Protein AF-A0A7C1UQB2-F1 (afdb_monomer_lite)

Structure (mmCIF, N/CA/C/O backbone):
data_AF-A0A7C1UQB2-F1
#
_entry.id   AF-A0A7C1UQB2-F1
#
loop_
_atom_site.group_PDB
_atom_site.id
_atom_site.type_symbol
_atom_site.label_atom_id
_atom_site.label_alt_id
_atom_site.label_comp_id
_atom_site.label_asym_id
_atom_site.label_entity_id
_atom_site.label_seq_id
_atom_site.pdbx_PDB_ins_code
_atom_site.Cartn_x
_atom_site.Cartn_y
_atom_site.Cartn_z
_atom_site.occupancy
_atom_site.B_iso_or_equiv
_atom_site.auth_seq_id
_atom_site.auth_comp_id
_atom_site.auth_asym_id
_atom_site.auth_atom_id
_atom_site.pdbx_PDB_model_num
ATOM 1 N N . MET A 1 1 ? 50.019 -34.236 -11.578 1.00 41.72 1 MET A N 1
ATOM 2 C CA . MET A 1 1 ? 49.577 -32.912 -11.088 1.00 41.72 1 MET A CA 1
ATOM 3 C C . MET A 1 1 ? 48.134 -32.703 -11.531 1.00 41.72 1 MET A C 1
ATOM 5 O O . MET A 1 1 ? 47.924 -32.681 -12.739 1.00 41.72 1 MET A O 1
ATOM 9 N N . PRO A 1 2 ? 47.129 -32.645 -10.640 1.00 41.94 2 PRO A N 1
ATOM 10 C CA . PRO A 1 2 ? 45.759 -32.400 -11.068 1.00 41.94 2 PRO A CA 1
ATOM 11 C C . PRO A 1 2 ? 45.584 -30.917 -11.416 1.00 41.94 2 PRO A C 1
ATOM 13 O O . PRO A 1 2 ? 46.017 -30.026 -10.688 1.00 41.94 2 PRO A O 1
ATOM 16 N N . GLN A 1 3 ? 44.985 -30.685 -12.578 1.00 49.41 3 GLN A N 1
ATOM 17 C CA . GLN A 1 3 ? 44.717 -29.386 -13.179 1.00 49.41 3 GLN A CA 1
ATOM 18 C C . GLN A 1 3 ? 43.766 -28.581 -12.278 1.00 49.41 3 GLN A C 1
ATOM 20 O O . GLN A 1 3 ? 42.679 -29.053 -11.932 1.00 49.41 3 GLN A O 1
ATOM 25 N N . ALA A 1 4 ? 44.175 -27.378 -11.872 1.00 52.47 4 ALA A N 1
ATOM 26 C CA . ALA A 1 4 ? 43.312 -26.464 -11.138 1.00 52.47 4 ALA A CA 1
ATOM 27 C C . ALA A 1 4 ? 42.121 -26.093 -12.034 1.00 52.47 4 ALA A C 1
ATOM 29 O O . ALA A 1 4 ? 42.283 -25.396 -13.033 1.00 52.47 4 ALA A O 1
ATOM 30 N N . LYS A 1 5 ? 40.923 -26.583 -11.694 1.00 55.25 5 LYS A N 1
ATOM 31 C CA . LYS A 1 5 ? 39.678 -26.126 -12.314 1.00 55.25 5 LYS A CA 1
ATOM 32 C C . LYS A 1 5 ? 39.579 -24.622 -12.077 1.00 55.25 5 LYS A C 1
ATOM 34 O O . LYS A 1 5 ? 39.507 -24.197 -10.923 1.00 55.25 5 LYS A O 1
ATOM 39 N N . THR A 1 6 ? 39.601 -23.840 -13.154 1.00 56.56 6 THR A N 1
ATOM 40 C CA . THR A 1 6 ? 39.324 -22.403 -13.144 1.00 56.56 6 THR A CA 1
ATOM 41 C C . THR A 1 6 ? 38.088 -22.162 -12.291 1.00 56.56 6 THR A C 1
ATOM 43 O O . THR A 1 6 ? 36.990 -22.596 -12.642 1.00 56.56 6 THR A O 1
ATOM 46 N N . ARG A 1 7 ? 38.264 -21.530 -11.127 1.00 58.06 7 ARG A N 1
ATOM 47 C CA . ARG A 1 7 ? 37.136 -21.077 -10.321 1.00 58.06 7 ARG A CA 1
ATOM 48 C C . ARG A 1 7 ? 36.436 -20.008 -11.149 1.00 58.06 7 ARG A C 1
ATOM 50 O O . ARG A 1 7 ? 36.978 -18.925 -11.340 1.00 58.06 7 ARG A O 1
ATOM 57 N N . ALA A 1 8 ? 35.286 -20.372 -11.699 1.00 58.19 8 ALA A N 1
ATOM 58 C CA . ALA A 1 8 ? 34.296 -19.473 -12.263 1.00 58.19 8 ALA A CA 1
ATOM 59 C C . ALA A 1 8 ? 34.243 -18.167 -11.446 1.00 58.19 8 ALA A C 1
ATOM 61 O O . ALA A 1 8 ? 33.958 -18.197 -10.248 1.00 58.19 8 ALA A O 1
ATOM 62 N N . ASN A 1 9 ? 34.595 -17.045 -12.078 1.00 57.34 9 ASN A N 1
ATOM 63 C CA . ASN A 1 9 ? 34.568 -15.724 -11.458 1.00 57.34 9 ASN A CA 1
ATOM 64 C C . ASN A 1 9 ? 33.115 -15.403 -11.040 1.00 57.34 9 ASN A C 1
ATOM 66 O O . ASN A 1 9 ? 32.249 -15.467 -11.908 1.00 57.34 9 ASN A O 1
ATOM 70 N N . PRO A 1 10 ? 32.805 -15.069 -9.771 1.00 54.16 10 PRO A N 1
ATOM 71 C CA . PRO A 1 10 ? 31.420 -14.930 -9.296 1.00 54.16 10 PRO A CA 1
ATOM 72 C C . PRO A 1 10 ? 30.612 -13.779 -9.921 1.00 54.16 10 PRO A C 1
ATOM 74 O O . PRO A 1 10 ? 29.421 -13.651 -9.646 1.00 54.16 10 PRO A O 1
ATOM 77 N N . LEU A 1 11 ? 31.231 -12.935 -10.748 1.00 61.50 11 LEU A N 1
ATOM 78 C CA . LEU A 1 11 ? 30.605 -11.795 -11.420 1.00 61.50 11 LEU A CA 1
ATOM 79 C C . LEU A 1 11 ? 29.999 -12.226 -12.768 1.00 61.50 11 LEU A C 1
ATOM 81 O O . LEU A 1 11 ? 30.488 -11.856 -13.831 1.00 61.50 11 LEU A O 1
ATOM 85 N N . PHE A 1 12 ? 28.966 -13.069 -12.725 1.00 64.44 12 PHE A N 1
ATOM 86 C CA . PHE A 1 12 ? 28.330 -13.634 -13.927 1.00 64.44 12 PHE A CA 1
ATOM 87 C C . PHE A 1 12 ? 27.291 -12.733 -14.602 1.00 64.44 12 PHE A C 1
ATOM 89 O O . PHE A 1 12 ? 26.811 -13.076 -15.679 1.00 64.44 12 PHE A O 1
ATOM 96 N N . LEU A 1 13 ? 26.945 -11.596 -14.000 1.00 63.47 13 LEU A N 1
ATOM 97 C CA . LEU A 1 13 ? 26.076 -10.606 -14.626 1.00 63.47 13 LEU A CA 1
ATOM 98 C C . LEU A 1 13 ? 26.942 -9.450 -15.101 1.00 63.47 13 LEU A C 1
ATOM 100 O O . LEU A 1 13 ? 27.608 -8.798 -14.296 1.00 63.47 13 LEU A O 1
ATOM 104 N N . ARG A 1 14 ? 26.948 -9.215 -16.413 1.00 81.94 14 ARG A N 1
ATOM 105 C CA . ARG A 1 14 ? 27.542 -8.000 -16.972 1.00 81.94 14 ARG A CA 1
ATOM 106 C C . ARG A 1 14 ? 26.634 -6.829 -16.599 1.00 81.94 14 ARG A C 1
ATOM 108 O O . ARG A 1 14 ? 25.428 -7.017 -16.440 1.00 81.94 14 ARG A O 1
ATOM 115 N N . ASP A 1 15 ? 27.186 -5.623 -16.517 1.00 84.81 15 ASP A N 1
ATOM 116 C CA . ASP A 1 15 ? 26.406 -4.416 -16.202 1.00 84.81 15 ASP A CA 1
ATOM 117 C C . ASP A 1 15 ? 25.173 -4.257 -17.108 1.00 84.81 15 ASP A C 1
ATOM 119 O O . ASP A 1 15 ? 24.116 -3.833 -16.646 1.00 84.81 15 ASP A O 1
ATOM 123 N N . GLU A 1 16 ? 25.275 -4.664 -18.376 1.00 87.19 16 GLU A N 1
ATOM 124 C CA . GLU A 1 16 ? 24.146 -4.656 -19.314 1.00 87.19 16 GLU A CA 1
ATOM 125 C C . GLU A 1 16 ? 23.024 -5.624 -18.919 1.00 87.19 16 GLU A C 1
ATOM 127 O O . GLU A 1 16 ? 21.849 -5.273 -19.009 1.00 87.19 16 GLU A O 1
ATOM 132 N N . ASP A 1 17 ? 23.365 -6.814 -18.417 1.00 90.12 17 ASP A N 1
ATOM 133 C CA . ASP A 1 17 ? 22.375 -7.801 -17.976 1.00 90.12 17 ASP A CA 1
ATOM 134 C C . ASP A 1 17 ? 21.643 -7.295 -16.712 1.00 90.12 17 ASP A C 1
ATOM 136 O O . ASP A 1 17 ? 20.435 -7.484 -16.559 1.00 90.12 17 ASP A O 1
ATOM 140 N N . LEU A 1 18 ? 22.352 -6.580 -15.824 1.00 90.75 18 LEU A N 1
ATOM 141 C CA . LEU A 1 18 ? 21.755 -5.925 -14.652 1.00 90.75 18 LEU A CA 1
ATOM 142 C C . LEU A 1 18 ? 20.822 -4.775 -15.043 1.00 90.75 18 LEU A C 1
ATOM 144 O O . LEU A 1 18 ? 19.726 -4.669 -14.491 1.00 90.75 18 LEU A O 1
ATOM 148 N N . ARG A 1 19 ? 21.227 -3.923 -15.994 1.00 92.56 19 ARG A N 1
ATOM 149 C CA . ARG A 1 19 ? 20.372 -2.839 -16.505 1.00 92.56 19 ARG A CA 1
ATOM 150 C C . ARG A 1 19 ? 19.103 -3.395 -17.133 1.00 92.56 19 ARG A C 1
ATOM 152 O O . ARG A 1 19 ? 18.015 -2.949 -16.781 1.00 92.56 19 ARG A O 1
ATOM 159 N N . GLN A 1 20 ? 19.231 -4.427 -17.963 1.00 94.81 20 GLN A N 1
ATOM 160 C CA . GLN A 1 20 ? 18.081 -5.089 -18.565 1.00 94.81 20 GLN A CA 1
ATOM 161 C C . GLN A 1 20 ? 17.141 -5.680 -17.503 1.00 94.81 20 GLN A C 1
ATOM 163 O O . GLN A 1 20 ? 15.925 -5.524 -17.598 1.00 94.81 20 GLN A O 1
ATOM 168 N N . ALA A 1 21 ? 17.676 -6.318 -16.458 1.00 95.12 21 ALA A N 1
ATOM 169 C CA . ALA A 1 21 ? 16.858 -6.839 -15.363 1.00 95.12 21 ALA A CA 1
ATOM 170 C C . ALA A 1 21 ? 16.111 -5.727 -14.604 1.00 95.12 21 ALA A C 1
ATOM 172 O O . ALA A 1 21 ? 14.938 -5.895 -14.266 1.00 95.12 21 ALA A O 1
ATOM 173 N N . LEU A 1 22 ? 16.761 -4.584 -14.359 1.00 96.25 22 LEU A N 1
ATOM 174 C CA . LEU A 1 22 ? 16.132 -3.421 -13.724 1.00 96.25 22 LEU A CA 1
ATOM 175 C C . LEU A 1 22 ? 15.010 -2.833 -14.589 1.00 96.25 22 LEU A C 1
ATOM 177 O O . LEU A 1 22 ? 13.947 -2.507 -14.062 1.00 96.25 22 LEU A O 1
ATOM 181 N N . GLU A 1 23 ? 15.211 -2.739 -15.903 1.00 97.19 23 GLU A N 1
ATOM 182 C CA . GLU A 1 23 ? 14.185 -2.279 -16.846 1.00 97.19 23 GLU A CA 1
ATOM 183 C C . GLU A 1 23 ? 12.985 -3.228 -16.888 1.00 97.19 23 GLU A C 1
ATOM 185 O O . GLU A 1 23 ? 11.838 -2.790 -16.793 1.00 97.19 23 GLU A O 1
ATOM 190 N N . LEU A 1 24 ? 13.230 -4.538 -16.963 1.00 98.00 24 LEU A N 1
ATOM 191 C CA . LEU A 1 24 ? 12.163 -5.537 -16.932 1.00 98.00 24 LEU A CA 1
ATOM 192 C C . LEU A 1 24 ? 11.391 -5.493 -15.613 1.00 98.00 24 LEU A C 1
ATOM 194 O O . LEU A 1 24 ? 10.162 -5.555 -15.627 1.00 98.00 24 LEU A O 1
ATOM 198 N N . LEU A 1 25 ? 12.084 -5.331 -14.482 1.00 98.00 25 LEU A N 1
ATOM 199 C CA . LEU A 1 25 ? 11.437 -5.154 -13.184 1.00 98.00 25 LEU A CA 1
ATOM 200 C C . LEU A 1 25 ? 10.588 -3.878 -13.154 1.00 98.00 25 LEU A C 1
ATOM 202 O O . LEU A 1 25 ? 9.481 -3.901 -12.621 1.00 98.00 25 LEU A O 1
ATOM 206 N N . PHE A 1 26 ? 11.072 -2.786 -13.746 1.00 96.81 26 PHE A N 1
ATOM 207 C CA . PHE A 1 26 ? 10.323 -1.540 -13.855 1.00 96.81 26 PHE A CA 1
ATOM 208 C C . PHE A 1 26 ? 9.033 -1.720 -14.667 1.00 96.81 26 PHE A C 1
ATOM 210 O O . PHE A 1 26 ? 7.958 -1.365 -14.178 1.00 96.81 26 PHE A O 1
ATOM 217 N N . TYR A 1 27 ? 9.109 -2.304 -15.867 1.00 97.12 27 TYR A N 1
ATOM 218 C CA . TYR A 1 27 ? 7.928 -2.532 -16.706 1.00 97.12 27 TYR A CA 1
ATOM 219 C C . TYR A 1 27 ? 6.944 -3.497 -16.051 1.00 97.12 27 TYR A C 1
ATOM 221 O O . TYR A 1 27 ? 5.753 -3.199 -15.979 1.00 97.12 27 TYR A O 1
ATOM 229 N N . ALA A 1 28 ? 7.445 -4.601 -15.493 1.00 97.56 28 ALA A N 1
ATOM 230 C CA . ALA A 1 28 ? 6.621 -5.562 -14.777 1.00 97.56 28 ALA A CA 1
ATOM 231 C C . ALA A 1 28 ? 5.920 -4.907 -13.583 1.00 97.56 28 ALA A C 1
ATOM 233 O O . ALA A 1 28 ? 4.716 -5.069 -13.424 1.00 97.56 28 ALA A O 1
ATOM 234 N N . TYR A 1 29 ? 6.636 -4.128 -12.768 1.00 95.88 29 TYR A N 1
ATOM 235 C CA . TYR A 1 29 ? 6.048 -3.445 -11.619 1.00 95.88 29 TYR A CA 1
ATOM 236 C C . TYR A 1 29 ? 5.002 -2.407 -12.040 1.00 95.88 29 TYR A C 1
ATOM 238 O O . TYR A 1 29 ? 3.926 -2.364 -11.444 1.00 95.88 29 TYR A O 1
ATOM 246 N N . ARG A 1 30 ? 5.273 -1.606 -13.079 1.00 94.50 30 ARG A N 1
ATOM 247 C CA . ARG A 1 30 ? 4.321 -0.633 -13.638 1.00 94.50 30 ARG A CA 1
ATOM 248 C C . ARG A 1 30 ? 3.038 -1.318 -14.107 1.00 94.50 30 ARG A C 1
ATOM 250 O O . ARG A 1 30 ? 1.950 -0.911 -13.711 1.00 94.50 30 ARG A O 1
ATOM 257 N N . ASP A 1 31 ? 3.160 -2.362 -14.916 1.00 95.62 31 ASP A N 1
ATOM 258 C CA . ASP A 1 31 ? 1.998 -3.020 -15.519 1.00 95.62 31 ASP A CA 1
ATOM 259 C C . ASP A 1 31 ? 1.220 -3.838 -14.479 1.00 95.62 31 ASP A C 1
ATOM 261 O O . ASP A 1 31 ? -0.007 -3.795 -14.447 1.00 95.62 31 ASP A O 1
ATOM 265 N N . PHE A 1 32 ? 1.924 -4.488 -13.54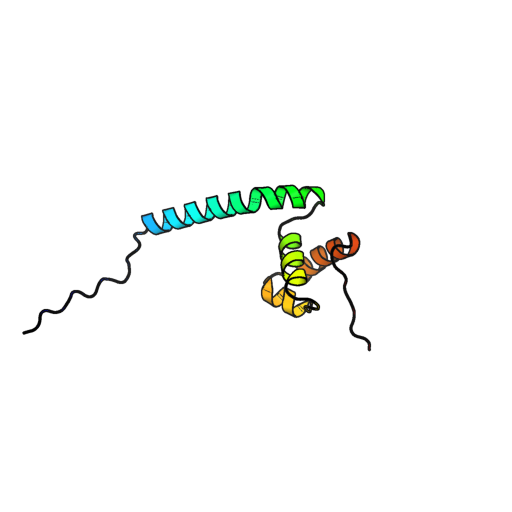6 1.00 94.25 32 PHE A N 1
ATOM 266 C CA . PHE A 1 32 ? 1.324 -5.184 -12.404 1.00 94.25 32 PHE A CA 1
ATOM 267 C C . PHE A 1 32 ? 0.522 -4.245 -11.496 1.00 94.25 32 PHE A C 1
ATOM 269 O O . PHE A 1 32 ? -0.469 -4.645 -10.883 1.00 94.25 32 PHE A O 1
ATOM 276 N N . THR A 1 33 ? 0.951 -2.988 -11.386 1.00 94.00 33 THR A N 1
ATOM 277 C CA . THR A 1 33 ? 0.271 -1.992 -10.561 1.00 94.00 33 THR A CA 1
ATOM 278 C C . THR A 1 33 ? -0.878 -1.303 -11.319 1.00 94.00 33 THR A C 1
ATOM 280 O O . THR A 1 33 ? -1.924 -1.056 -10.724 1.00 94.00 33 THR A O 1
ATOM 283 N N . ALA A 1 34 ? -0.797 -1.080 -12.627 1.00 95.31 34 ALA A N 1
ATOM 284 C CA . ALA A 1 34 ? -1.774 -0.271 -13.368 1.00 95.31 34 ALA A CA 1
ATOM 285 C C . ALA A 1 34 ? -3.266 -0.555 -13.058 1.00 95.31 34 ALA A C 1
ATOM 287 O O . ALA A 1 34 ? -4.011 0.363 -12.709 1.00 95.31 34 ALA A O 1
ATOM 288 N N . GLU A 1 35 ? -3.708 -1.814 -13.122 1.00 94.12 35 GLU A N 1
ATOM 289 C CA . GLU A 1 35 ? -5.115 -2.170 -12.882 1.00 94.12 35 GLU A CA 1
ATOM 290 C C . GLU A 1 35 ? -5.553 -1.946 -11.419 1.00 94.12 35 GLU A C 1
ATOM 292 O O . GLU A 1 35 ? -6.537 -1.231 -11.195 1.00 94.12 35 GLU A O 1
ATOM 297 N N . PRO A 1 36 ? -4.832 -2.449 -10.396 1.00 93.81 36 PRO A N 1
ATOM 298 C CA . PRO A 1 36 ? -5.132 -2.100 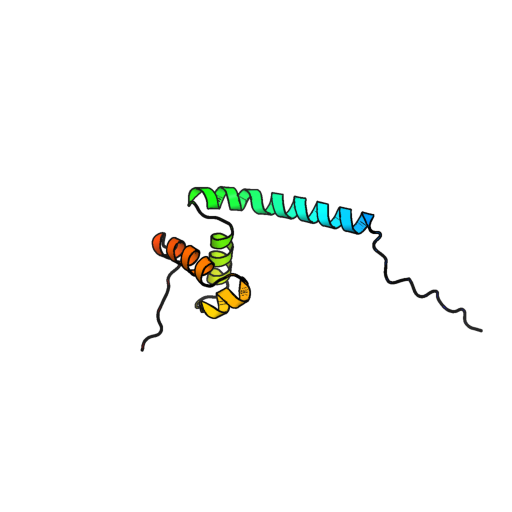-9.012 1.00 93.81 36 PRO A CA 1
ATOM 299 C C . PRO A 1 36 ? -5.150 -0.589 -8.726 1.00 93.81 36 PRO A C 1
ATOM 301 O O . PRO A 1 36 ? -5.964 -0.151 -7.917 1.00 93.81 36 PRO A O 1
ATOM 304 N N . ASP A 1 37 ? -4.296 0.220 -9.370 1.00 96.50 37 ASP A N 1
ATOM 305 C CA . ASP A 1 37 ? -4.331 1.686 -9.201 1.00 96.50 37 ASP A CA 1
ATOM 306 C C . ASP A 1 37 ? -5.623 2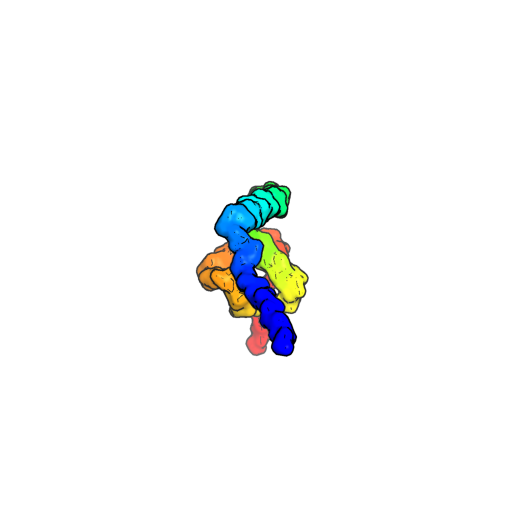.284 -9.759 1.00 96.50 37 ASP A C 1
ATOM 308 O O . ASP A 1 37 ? -6.239 3.130 -9.110 1.00 96.50 37 ASP A O 1
ATOM 312 N N . ALA A 1 38 ? -6.084 1.801 -10.915 1.00 96.69 38 ALA A N 1
ATOM 313 C CA . ALA A 1 38 ? -7.350 2.231 -11.496 1.00 96.69 38 ALA A CA 1
ATOM 314 C C . ALA A 1 38 ? -8.554 1.884 -10.601 1.00 96.69 38 ALA A C 1
ATOM 316 O O . ALA A 1 38 ? -9.525 2.638 -10.548 1.00 96.69 38 ALA A O 1
ATOM 317 N N . ILE A 1 39 ? -8.502 0.762 -9.876 1.00 96.00 39 ILE A N 1
ATOM 318 C CA . ILE A 1 39 ? -9.532 0.394 -8.895 1.00 96.00 39 ILE A CA 1
ATOM 319 C C . ILE A 1 39 ? -9.467 1.316 -7.674 1.00 96.00 39 ILE A C 1
ATOM 321 O O . ILE A 1 39 ? -10.498 1.847 -7.268 1.00 96.00 39 ILE A O 1
ATOM 325 N N . LEU A 1 40 ? -8.277 1.537 -7.109 1.00 96.81 40 LEU A N 1
ATOM 326 C CA . LEU A 1 40 ? -8.081 2.390 -5.929 1.00 96.81 40 LEU A CA 1
ATOM 327 C C . LEU A 1 40 ? -8.510 3.839 -6.185 1.00 96.81 40 LEU A C 1
ATOM 329 O O . LEU A 1 40 ? -9.124 4.456 -5.316 1.00 96.81 40 LEU A O 1
ATOM 333 N N . ALA A 1 41 ? -8.266 4.356 -7.390 1.00 96.75 41 ALA A N 1
ATOM 334 C CA . ALA A 1 41 ? -8.651 5.709 -7.777 1.00 96.75 41 ALA A CA 1
ATOM 335 C C . ALA A 1 41 ? -10.164 5.966 -7.654 1.00 96.75 41 ALA A C 1
ATOM 337 O O . ALA A 1 41 ? -10.564 7.087 -7.345 1.00 96.75 41 ALA A O 1
ATOM 338 N N . LYS A 1 42 ? -11.006 4.934 -7.819 1.00 96.50 42 LYS A N 1
ATOM 339 C CA . LYS A 1 42 ? -12.469 5.038 -7.643 1.00 96.50 42 LYS A CA 1
ATOM 340 C C . LYS A 1 42 ? -12.877 5.371 -6.203 1.00 96.50 42 LYS A C 1
ATOM 342 O O . LYS A 1 42 ? -13.960 5.905 -6.002 1.00 96.50 42 LYS A O 1
ATOM 347 N N . TYR A 1 43 ? -12.004 5.083 -5.240 1.00 95.50 43 TYR A N 1
ATOM 348 C CA . TYR A 1 43 ? -12.172 5.367 -3.812 1.00 95.50 43 TYR A CA 1
ATOM 349 C C . TYR A 1 43 ? -11.316 6.564 -3.357 1.00 95.50 43 TYR A C 1
ATOM 351 O O . TYR A 1 43 ? -11.201 6.839 -2.175 1.00 95.50 43 TYR A O 1
ATOM 359 N N . GLY A 1 44 ? -10.628 7.260 -4.274 1.00 96.12 44 GLY A N 1
ATOM 360 C CA . GLY A 1 44 ? -9.643 8.281 -3.893 1.00 96.12 44 GLY A CA 1
ATOM 361 C C . GLY A 1 44 ? -8.427 7.713 -3.144 1.00 96.12 44 GLY A C 1
ATOM 362 O O . GLY A 1 44 ? -7.694 8.452 -2.481 1.00 96.12 44 GLY A O 1
ATOM 363 N N . PHE A 1 45 ? -8.196 6.403 -3.246 1.00 97.56 45 PHE A N 1
ATOM 364 C CA . PHE A 1 45 ? -7.116 5.700 -2.569 1.00 97.56 45 PHE A CA 1
ATOM 365 C C . PHE A 1 45 ? -5.860 5.598 -3.425 1.00 97.56 45 PHE A C 1
ATOM 367 O O . PHE A 1 45 ? -5.889 5.661 -4.652 1.00 97.56 45 PHE A O 1
ATOM 374 N N . GLY A 1 46 ? -4.735 5.386 -2.745 1.00 96.06 46 GLY A N 1
ATOM 375 C CA . GLY A 1 46 ? -3.451 5.110 -3.373 1.00 96.06 46 GLY A CA 1
ATOM 376 C C . GLY A 1 46 ? -2.792 3.845 -2.833 1.00 96.06 46 GLY A C 1
ATOM 377 O O . GLY A 1 46 ? -3.349 3.061 -2.062 1.00 96.06 46 GLY A O 1
ATOM 378 N N . ARG A 1 47 ? -1.525 3.652 -3.199 1.00 95.12 47 ARG A N 1
ATOM 379 C CA . ARG A 1 47 ? -0.751 2.458 -2.824 1.00 95.12 47 ARG A CA 1
ATOM 380 C C . ARG A 1 47 ? -0.529 2.265 -1.338 1.00 95.12 47 ARG A C 1
ATOM 382 O O . ARG A 1 47 ? -0.310 1.139 -0.893 1.00 95.12 47 ARG A O 1
ATOM 389 N N . ALA A 1 48 ? -0.557 3.338 -0.559 1.00 96.44 48 ALA A N 1
ATOM 390 C CA . ALA A 1 48 ? -0.478 3.217 0.887 1.00 96.44 48 ALA A CA 1
ATOM 391 C C . ALA A 1 48 ? -1.709 2.485 1.443 1.00 96.44 48 ALA A C 1
ATOM 393 O O . ALA A 1 48 ? -1.539 1.534 2.204 1.00 96.44 48 ALA A O 1
ATOM 394 N N . HIS A 1 49 ? -2.910 2.840 0.977 1.00 97.94 49 HIS A N 1
ATOM 395 C CA . HIS A 1 49 ? -4.167 2.183 1.341 1.00 97.94 49 HIS A CA 1
ATOM 396 C C . HIS A 1 49 ? -4.156 0.708 0.979 1.00 97.94 49 HIS A C 1
ATOM 398 O O . HIS A 1 49 ? -4.392 -0.133 1.840 1.00 97.94 49 HIS A O 1
ATOM 404 N N . HIS A 1 50 ? -3.777 0.385 -0.260 1.00 96.62 50 HIS A N 1
ATOM 405 C CA . HIS A 1 50 ? -3.705 -1.002 -0.717 1.00 96.62 50 HIS A CA 1
ATOM 406 C C . HIS A 1 50 ? -2.806 -1.868 0.171 1.00 96.62 50 HIS A C 1
ATOM 408 O O . HIS A 1 50 ? -3.206 -2.953 0.588 1.00 96.62 50 HIS A O 1
ATOM 414 N N . ARG A 1 51 ? -1.606 -1.376 0.510 1.00 96.81 51 ARG A N 1
ATOM 415 C CA . ARG A 1 51 ? -0.679 -2.106 1.387 1.00 96.81 51 ARG A CA 1
ATOM 416 C C . ARG A 1 51 ? -1.265 -2.306 2.784 1.00 96.81 51 ARG A C 1
ATOM 418 O O . ARG A 1 51 ? -1.134 -3.395 3.335 1.00 96.81 51 ARG A O 1
ATOM 425 N N . VAL A 1 52 ? -1.920 -1.289 3.346 1.00 97.62 52 VAL A N 1
ATOM 426 C CA . VAL A 1 52 ? -2.566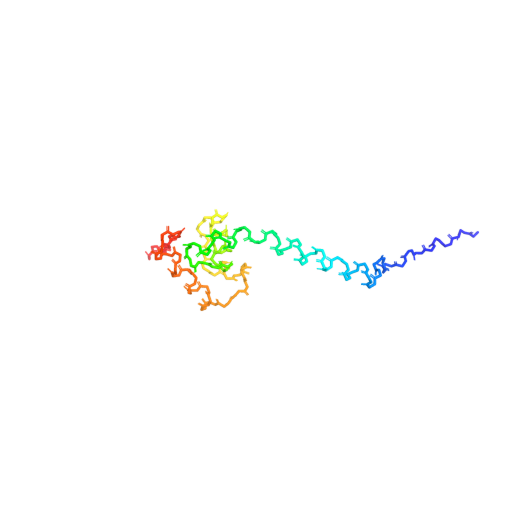 -1.389 4.662 1.00 97.62 52 VAL A CA 1
ATOM 427 C C . VAL A 1 52 ? -3.696 -2.425 4.641 1.00 97.62 52 VAL A C 1
ATOM 429 O O . VAL A 1 52 ? -3.674 -3.334 5.468 1.00 97.62 52 VAL A O 1
ATOM 432 N N . ILE A 1 53 ? -4.608 -2.359 3.664 1.00 96.62 53 ILE A N 1
ATOM 433 C CA . ILE A 1 53 ? -5.699 -3.336 3.489 1.00 96.62 53 ILE A CA 1
ATOM 434 C C . ILE A 1 53 ? -5.134 -4.754 3.361 1.00 96.62 53 ILE A C 1
ATOM 436 O O . ILE A 1 53 ? -5.585 -5.663 4.055 1.00 96.62 53 ILE A O 1
ATOM 440 N N . TYR A 1 54 ? -4.114 -4.942 2.518 1.00 96.31 54 TYR A N 1
ATOM 441 C CA . TYR A 1 54 ? -3.490 -6.245 2.310 1.00 96.31 54 TYR A CA 1
ATOM 442 C C . TYR A 1 54 ? -2.936 -6.829 3.616 1.00 96.31 54 TYR A C 1
ATOM 444 O O . TYR A 1 54 ? -3.261 -7.960 3.979 1.00 96.31 54 TYR A O 1
ATOM 452 N N . PHE A 1 55 ? -2.122 -6.070 4.356 1.00 97.88 55 PHE A N 1
ATOM 453 C CA . PHE A 1 55 ? -1.489 -6.597 5.567 1.00 97.88 55 PHE A CA 1
ATOM 454 C C . PHE A 1 55 ? -2.468 -6.791 6.723 1.00 97.88 55 PHE A C 1
ATOM 456 O O . PHE A 1 55 ? -2.317 -7.770 7.453 1.00 97.88 55 PHE A O 1
ATOM 463 N N . VAL A 1 56 ? -3.481 -5.935 6.861 1.00 97.00 56 VAL A N 1
ATOM 464 C CA . VAL A 1 56 ? -4.556 -6.122 7.848 1.00 97.00 56 VAL A CA 1
ATOM 465 C C . VAL A 1 56 ? -5.408 -7.343 7.496 1.00 97.00 56 VAL A C 1
ATOM 467 O O . VAL A 1 56 ? -5.656 -8.186 8.356 1.00 97.00 56 VAL A O 1
ATOM 470 N N . GLY A 1 57 ? -5.779 -7.513 6.224 1.00 96.31 57 GLY A N 1
ATOM 471 C CA . GLY A 1 57 ? -6.534 -8.679 5.760 1.00 96.31 57 GLY A CA 1
ATOM 472 C C . GLY A 1 57 ? -5.770 -9.998 5.911 1.00 96.31 57 GLY A C 1
ATOM 473 O O . GLY A 1 57 ? -6.362 -11.026 6.241 1.00 96.31 57 GLY A O 1
ATOM 474 N N . ARG A 1 58 ? -4.442 -9.985 5.725 1.00 97.06 58 ARG A N 1
ATOM 475 C CA . ARG A 1 58 ? -3.587 -11.171 5.908 1.00 97.06 58 ARG A CA 1
ATOM 476 C C . ARG A 1 58 ? -3.250 -11.469 7.369 1.00 97.06 58 ARG A C 1
ATOM 478 O O . ARG A 1 58 ? -2.940 -12.619 7.664 1.00 97.06 58 ARG A O 1
ATOM 485 N N . ASN A 1 59 ? -3.326 -10.480 8.260 1.00 96.44 59 ASN A N 1
ATOM 486 C CA . ASN A 1 59 ? -2.953 -10.596 9.671 1.00 96.44 59 ASN A CA 1
ATOM 487 C C . ASN A 1 59 ? -4.067 -10.008 10.551 1.00 96.44 59 ASN A C 1
ATOM 489 O O . ASN A 1 59 ? -3.995 -8.857 10.987 1.00 96.44 59 ASN A O 1
ATOM 493 N N . ARG A 1 60 ? -5.118 -10.796 10.809 1.00 92.88 60 ARG A N 1
ATOM 494 C CA . ARG A 1 60 ? -6.239 -10.357 11.658 1.00 92.88 60 ARG A CA 1
ATOM 495 C C . ARG A 1 60 ? -5.734 -9.942 13.043 1.00 92.88 60 ARG A C 1
ATOM 497 O O . ARG A 1 60 ? -4.994 -10.688 13.674 1.00 92.88 60 ARG A O 1
ATOM 504 N N . GLY A 1 61 ? -6.157 -8.766 13.507 1.00 93.50 61 GLY A N 1
ATOM 505 C CA . GLY A 1 61 ? -5.750 -8.227 14.809 1.00 93.50 61 GLY A CA 1
ATOM 506 C C . GLY A 1 61 ? -4.320 -7.676 14.857 1.00 93.50 61 GLY A C 1
ATOM 507 O O . GLY A 1 61 ? -3.795 -7.468 15.946 1.00 93.50 61 GLY A O 1
ATOM 508 N N . ILE A 1 62 ? -3.669 -7.441 13.709 1.00 96.56 62 ILE A N 1
ATOM 509 C CA . ILE A 1 62 ? -2.341 -6.819 13.677 1.00 96.56 62 ILE A CA 1
ATOM 510 C C . ILE A 1 62 ? -2.338 -5.467 14.404 1.00 96.56 62 ILE A C 1
ATOM 512 O O . ILE A 1 62 ? -3.193 -4.610 14.178 1.00 96.56 62 ILE A O 1
ATOM 516 N N . THR A 1 63 ? -1.340 -5.259 15.263 1.00 96.50 63 THR A N 1
ATOM 517 C CA . THR A 1 63 ? -1.175 -3.987 15.970 1.00 96.50 63 THR A CA 1
ATOM 518 C C . THR A 1 63 ? -0.646 -2.903 15.033 1.00 96.50 63 THR A C 1
ATOM 520 O O . THR A 1 63 ? 0.096 -3.172 14.083 1.00 96.50 63 THR A O 1
ATOM 523 N N . VAL A 1 64 ? -0.952 -1.640 15.339 1.00 95.69 64 VAL A N 1
ATOM 524 C CA . VAL A 1 64 ? -0.440 -0.486 14.577 1.00 95.69 64 VAL A CA 1
ATOM 525 C C . VAL A 1 64 ? 1.095 -0.475 14.548 1.00 95.69 64 VAL A C 1
ATOM 527 O O . VAL A 1 64 ? 1.695 -0.201 13.510 1.00 95.69 64 VAL A O 1
ATOM 530 N N . SER A 1 65 ? 1.744 -0.830 15.661 1.00 96.38 65 SER A N 1
ATOM 531 C CA . SER A 1 65 ? 3.207 -0.908 15.757 1.00 96.38 65 SER A CA 1
ATOM 532 C C . SER A 1 65 ? 3.798 -1.998 14.859 1.00 96.38 65 SER A C 1
ATOM 534 O O . SER A 1 65 ? 4.805 -1.758 14.192 1.00 96.38 65 SER A O 1
ATOM 536 N N . ALA A 1 66 ? 3.167 -3.175 14.787 1.00 97.25 66 ALA A N 1
ATOM 537 C CA . ALA A 1 66 ? 3.598 -4.241 13.883 1.00 97.25 66 ALA A CA 1
ATOM 538 C C . ALA A 1 66 ? 3.409 -3.838 12.413 1.00 97.25 66 ALA A C 1
ATOM 540 O O . ALA A 1 66 ? 4.308 -4.042 11.595 1.00 97.25 66 ALA A O 1
ATOM 541 N N . LEU A 1 67 ? 2.290 -3.184 12.087 1.00 97.12 67 LEU A N 1
ATOM 542 C CA . LEU A 1 67 ? 2.032 -2.675 10.742 1.00 97.12 67 LEU A CA 1
ATOM 543 C C . LEU A 1 67 ? 3.066 -1.616 10.317 1.00 97.12 67 LEU A C 1
ATOM 545 O O . LEU A 1 67 ? 3.575 -1.679 9.199 1.00 97.12 67 LEU A O 1
ATOM 549 N N . LEU A 1 68 ? 3.456 -0.697 11.212 1.00 97.50 68 LEU A N 1
ATOM 550 C CA . LEU A 1 68 ? 4.581 0.224 10.979 1.00 97.50 68 LEU A CA 1
ATOM 551 C C . LEU A 1 68 ? 5.893 -0.527 10.734 1.00 97.50 68 LEU A C 1
ATOM 553 O O . LEU A 1 68 ? 6.651 -0.175 9.828 1.00 97.50 68 LEU A O 1
ATOM 557 N N . GLY A 1 69 ? 6.144 -1.577 11.519 1.00 97.38 69 GLY A N 1
ATOM 558 C CA . GLY A 1 69 ? 7.320 -2.430 11.390 1.00 97.38 69 GLY A CA 1
ATOM 559 C C . GLY A 1 69 ? 7.442 -3.087 10.014 1.00 97.38 69 GLY A C 1
ATOM 560 O O . GLY A 1 69 ? 8.554 -3.147 9.485 1.00 97.38 69 GLY A O 1
ATOM 561 N N . ILE A 1 70 ? 6.319 -3.521 9.434 1.00 96.88 70 ILE A N 1
ATOM 562 C CA . ILE A 1 70 ? 6.240 -4.125 8.095 1.00 96.88 70 ILE A CA 1
ATOM 563 C C . ILE A 1 70 ? 6.351 -3.061 7.001 1.00 96.88 70 ILE A C 1
ATOM 565 O O . ILE A 1 70 ? 7.139 -3.210 6.071 1.00 96.88 70 ILE A O 1
ATOM 569 N N . LEU A 1 71 ? 5.562 -1.989 7.096 1.00 96.75 71 LEU A N 1
ATOM 570 C CA . LEU A 1 71 ? 5.445 -0.998 6.024 1.00 96.75 71 LEU A CA 1
ATOM 571 C C . LEU A 1 71 ? 6.648 -0.060 5.928 1.00 96.75 71 LEU A C 1
ATOM 573 O O . LEU A 1 71 ? 6.843 0.543 4.874 1.00 96.75 71 LEU A O 1
ATOM 577 N N . LYS A 1 72 ? 7.428 0.078 7.009 1.00 97.00 72 LYS A N 1
ATOM 578 C CA . LYS A 1 72 ? 8.603 0.962 7.087 1.00 97.00 72 LYS A CA 1
ATOM 579 C C . LYS A 1 72 ? 8.284 2.408 6.675 1.00 97.00 72 LYS A C 1
ATOM 581 O O . LYS A 1 72 ? 9.049 3.052 5.965 1.00 97.00 72 LYS A O 1
ATOM 586 N N . ILE A 1 73 ? 7.142 2.919 7.140 1.00 96.19 73 ILE A N 1
ATOM 587 C CA . ILE A 1 73 ? 6.688 4.304 6.935 1.00 96.19 73 ILE A CA 1
ATOM 588 C C . ILE A 1 73 ? 6.586 5.055 8.265 1.00 96.19 73 ILE A C 1
ATOM 590 O O . ILE A 1 73 ? 6.692 4.467 9.341 1.00 96.19 73 ILE A O 1
ATOM 594 N N . THR A 1 74 ? 6.356 6.366 8.202 1.00 97.50 74 THR A N 1
ATOM 595 C CA . THR A 1 74 ? 6.165 7.185 9.403 1.00 97.50 74 THR A CA 1
ATOM 596 C C . THR A 1 74 ? 4.800 6.933 10.048 1.00 97.50 74 THR A C 1
ATOM 598 O O . THR A 1 74 ? 3.814 6.634 9.367 1.00 97.50 74 THR A O 1
ATOM 601 N N . LYS A 1 75 ? 4.715 7.132 11.372 1.00 97.31 75 LYS A N 1
ATOM 602 C CA . LYS A 1 75 ? 3.448 7.052 12.118 1.00 97.31 75 LYS A CA 1
ATOM 603 C C . LYS A 1 75 ? 2.393 8.001 11.549 1.00 97.31 75 LYS A C 1
ATOM 605 O O . LYS A 1 75 ? 1.262 7.588 11.356 1.00 97.31 75 LYS A O 1
ATOM 610 N N . GLN A 1 76 ? 2.776 9.235 11.218 1.00 97.81 76 GLN A N 1
ATOM 611 C CA . GLN A 1 76 ? 1.868 10.227 10.635 1.00 97.81 76 GLN A CA 1
ATOM 612 C C . GLN A 1 76 ? 1.296 9.768 9.287 1.00 97.81 76 GLN A C 1
ATOM 614 O O . GLN A 1 76 ? 0.093 9.886 9.058 1.00 97.81 76 GLN A O 1
ATOM 619 N N . SER A 1 77 ? 2.145 9.221 8.408 1.00 97.06 77 SER A N 1
ATOM 620 C CA . SER A 1 77 ? 1.701 8.683 7.120 1.00 97.06 77 SER A CA 1
ATOM 621 C C . SER A 1 77 ? 0.712 7.534 7.318 1.00 97.06 77 SER A C 1
ATOM 623 O O . SER A 1 77 ? -0.345 7.538 6.690 1.00 97.06 77 SER A O 1
ATOM 625 N N . LEU A 1 78 ? 1.004 6.606 8.236 1.00 97.75 78 LEU A N 1
ATOM 626 C CA . LEU A 1 78 ? 0.093 5.505 8.540 1.00 97.75 78 LEU A CA 1
ATOM 627 C C . LEU A 1 78 ? -1.223 5.994 9.155 1.00 97.75 78 LEU A C 1
ATOM 629 O O . LEU A 1 78 ? -2.279 5.542 8.732 1.00 97.75 78 LEU A O 1
ATOM 633 N N . SER A 1 79 ? -1.181 6.919 10.117 1.00 97.25 79 SER A N 1
ATOM 634 C CA . SER A 1 79 ? -2.380 7.463 10.763 1.00 97.25 79 SER A CA 1
ATOM 635 C C . SER A 1 79 ? -3.331 8.106 9.756 1.00 97.25 79 SER A C 1
ATOM 637 O O . SER A 1 79 ? -4.532 7.872 9.835 1.00 97.25 79 SER A O 1
ATOM 639 N N . ARG A 1 80 ? -2.808 8.850 8.771 1.00 97.56 80 ARG A N 1
ATOM 640 C CA . ARG A 1 80 ? -3.629 9.425 7.695 1.00 97.56 80 ARG A CA 1
ATOM 641 C C . ARG A 1 80 ? -4.334 8.346 6.867 1.00 97.56 80 ARG A C 1
ATOM 643 O O . ARG A 1 80 ? -5.507 8.494 6.551 1.00 97.56 80 ARG A O 1
ATOM 650 N N . VAL A 1 81 ? -3.617 7.280 6.512 1.00 98.00 81 VAL A N 1
ATOM 651 C CA . VAL A 1 81 ? -4.160 6.179 5.700 1.00 98.00 81 VAL A CA 1
ATOM 652 C C . VAL A 1 81 ? -5.190 5.371 6.485 1.00 98.00 81 VAL A C 1
ATOM 654 O O . VAL A 1 81 ? -6.257 5.080 5.960 1.00 98.00 81 VAL A O 1
ATOM 657 N N . LEU A 1 82 ? -4.894 5.035 7.744 1.00 97.62 82 LEU A N 1
ATOM 658 C CA . LEU A 1 82 ? -5.826 4.319 8.614 1.00 97.62 82 LEU A CA 1
ATOM 659 C C . LEU A 1 82 ? -7.104 5.121 8.856 1.00 97.62 82 LEU A C 1
ATOM 661 O O . LEU A 1 82 ? -8.169 4.526 8.806 1.00 97.62 82 LEU A O 1
ATOM 665 N N . GLY A 1 83 ? -7.003 6.438 9.068 1.00 97.44 83 GLY A N 1
ATOM 666 C CA . GLY A 1 83 ? -8.172 7.307 9.233 1.00 97.44 83 GLY A CA 1
ATOM 667 C C . GLY A 1 83 ? -9.135 7.193 8.054 1.00 97.44 83 GLY A C 1
ATOM 668 O O . GLY A 1 83 ? -10.281 6.818 8.244 1.00 97.44 83 GLY A O 1
ATOM 669 N N . GLN A 1 84 ? -8.635 7.367 6.827 1.00 97.75 84 GLN A N 1
ATOM 670 C CA . GLN A 1 84 ? -9.470 7.236 5.625 1.00 97.75 84 GLN A CA 1
ATOM 671 C C . GLN A 1 84 ? -10.084 5.834 5.473 1.00 97.75 84 GLN A C 1
ATOM 673 O O . GLN A 1 84 ? -11.243 5.703 5.101 1.00 97.75 84 GLN A O 1
ATOM 678 N N . LEU A 1 85 ? -9.330 4.776 5.790 1.00 97.94 85 LEU A N 1
ATOM 679 C CA . LEU A 1 85 ? -9.837 3.401 5.712 1.00 97.94 85 LEU A CA 1
ATOM 680 C C . LEU A 1 85 ? -10.886 3.075 6.784 1.00 97.94 85 LEU A C 1
ATOM 682 O O . LEU A 1 85 ? -11.749 2.237 6.532 1.00 97.94 85 LEU A O 1
ATOM 686 N N . LEU A 1 86 ? -10.800 3.702 7.959 1.00 97.06 86 LEU A N 1
ATOM 687 C CA . LEU A 1 86 ? -11.809 3.609 9.016 1.00 97.06 86 LEU A CA 1
ATOM 688 C C . LEU A 1 86 ? -13.072 4.378 8.618 1.00 97.06 86 LEU A C 1
ATOM 690 O O . LEU A 1 86 ? -14.165 3.827 8.708 1.00 97.06 86 LEU A O 1
ATOM 694 N N . ASP A 1 87 ? -12.909 5.611 8.130 1.00 97.06 87 ASP A N 1
ATOM 695 C CA . ASP A 1 87 ? -14.011 6.489 7.722 1.00 97.06 87 ASP A CA 1
ATOM 696 C C . ASP A 1 87 ? -14.843 5.869 6.585 1.00 97.06 87 ASP A C 1
ATOM 698 O O . ASP A 1 87 ? -16.069 5.960 6.585 1.00 97.06 87 ASP A O 1
ATOM 702 N N . GLU A 1 88 ? -14.189 5.187 5.640 1.00 96.00 88 GLU A N 1
ATOM 703 C CA . GLU A 1 88 ? -14.851 4.487 4.530 1.00 96.00 88 GLU A CA 1
ATOM 704 C C . GLU A 1 88 ? -15.260 3.036 4.856 1.00 96.00 88 GLU A C 1
ATOM 706 O O . GLU A 1 88 ? -15.817 2.341 4.008 1.00 96.00 88 GLU A O 1
ATOM 711 N N . GLY A 1 89 ? -15.008 2.558 6.080 1.00 96.00 89 GLY A N 1
ATOM 712 C CA . GLY A 1 89 ? -15.473 1.247 6.549 1.00 96.00 89 GLY A CA 1
ATOM 713 C C . GLY A 1 89 ? -14.718 0.035 5.985 1.00 96.00 89 GLY A C 1
ATOM 714 O O . GLY A 1 89 ? -15.225 -1.084 6.037 1.00 96.00 89 GLY A O 1
ATOM 715 N N . PHE A 1 90 ? -13.503 0.218 5.460 1.00 96.19 90 PHE A N 1
ATOM 716 C CA . PHE A 1 90 ? -12.662 -0.883 4.965 1.00 96.19 90 PHE A CA 1
ATOM 717 C C . PHE A 1 90 ? -11.912 -1.622 6.077 1.00 96.19 90 PHE A C 1
ATOM 719 O O . PHE A 1 90 ? -11.495 -2.768 5.891 1.00 96.19 90 PHE A O 1
ATOM 726 N N . ILE A 1 91 ? -11.678 -0.958 7.210 1.00 95.62 91 ILE A N 1
ATOM 727 C CA . ILE A 1 91 ? -10.962 -1.502 8.365 1.00 95.62 91 ILE A CA 1
ATOM 728 C C . ILE A 1 91 ? -11.716 -1.122 9.632 1.00 95.62 91 ILE A C 1
ATOM 730 O O . ILE A 1 91 ? -12.277 -0.039 9.724 1.00 95.62 91 ILE A O 1
ATOM 734 N N . GLU A 1 92 ? -11.661 -1.996 10.633 1.00 95.12 92 GLU A N 1
ATOM 735 C CA . GLU A 1 92 ? -12.096 -1.702 11.994 1.00 95.12 92 GLU A CA 1
ATOM 736 C C . GLU A 1 92 ? -10.886 -1.651 12.928 1.00 95.12 92 GLU A C 1
ATOM 738 O O . GLU A 1 92 ? -9.955 -2.456 12.815 1.00 95.12 92 GLU A O 1
ATOM 743 N N . GLN A 1 93 ? -10.911 -0.729 13.888 1.00 92.94 93 GLN A N 1
ATOM 744 C CA . GLN A 1 93 ? -9.928 -0.656 14.962 1.00 92.94 93 GLN A CA 1
ATOM 745 C C . GLN A 1 93 ? -10.610 -0.952 16.295 1.00 92.94 93 GLN A C 1
ATOM 747 O O . GLN A 1 9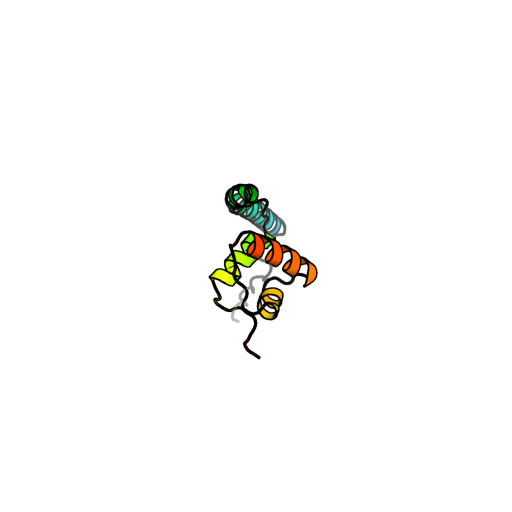3 ? -11.632 -0.359 16.628 1.00 92.94 93 GLN A O 1
ATOM 752 N N . LYS A 1 94 ? -10.016 -1.861 17.070 1.00 91.88 94 LYS A N 1
ATOM 753 C CA . LYS A 1 94 ? -10.419 -2.147 18.447 1.00 91.88 94 LYS A CA 1
ATOM 754 C C . LYS A 1 94 ? -9.321 -1.664 19.381 1.00 91.88 94 LYS A C 1
ATOM 756 O O . LYS A 1 94 ? -8.146 -1.923 19.128 1.00 91.88 94 LYS A O 1
ATOM 761 N N . THR A 1 95 ? -9.715 -0.962 20.432 1.00 85.88 95 THR A N 1
ATOM 762 C CA . THR A 1 95 ? -8.840 -0.693 21.572 1.00 85.88 95 THR A CA 1
ATOM 763 C C . THR A 1 95 ? -8.903 -1.903 22.492 1.00 85.88 95 THR A C 1
ATOM 765 O O . THR A 1 95 ? -9.981 -2.482 22.655 1.00 85.88 95 THR A O 1
ATOM 768 N N . ASP A 1 96 ? -7.774 -2.296 23.076 1.00 79.25 96 ASP A N 1
ATOM 769 C CA . ASP A 1 96 ? -7.794 -3.329 24.107 1.00 79.25 96 ASP A CA 1
ATOM 770 C C . ASP A 1 96 ? -8.713 -2.878 25.257 1.00 79.25 96 ASP A C 1
ATOM 772 O O . ASP A 1 96 ? -8.693 -1.693 25.620 1.00 79.25 96 ASP A O 1
ATOM 776 N N . PRO A 1 97 ? -9.548 -3.775 25.813 1.00 67.94 97 PRO A N 1
ATOM 777 C CA . PRO A 1 97 ? -10.259 -3.484 27.048 1.00 67.94 97 PRO A CA 1
ATOM 778 C C . PRO A 1 97 ? -9.229 -3.102 28.115 1.00 67.94 97 PRO A C 1
ATOM 780 O O . PRO A 1 97 ? -8.227 -3.804 28.265 1.00 67.94 97 PRO A O 1
ATOM 783 N N . GLN A 1 98 ? -9.454 -1.978 28.800 1.00 49.97 98 GLN A N 1
ATOM 784 C CA . GLN A 1 98 ? -8.692 -1.633 30.003 1.00 49.97 98 GLN A CA 1
ATOM 785 C C . GLN A 1 98 ? -8.834 -2.714 31.073 1.00 49.97 98 GLN A C 1
ATOM 787 O O . GLN A 1 98 ? -9.955 -3.258 31.209 1.00 49.97 98 GLN A O 1
#

Secondary structure (DSSP, 8-state):
---------S--S-HHHHHHHHHHHHHHHHHHHHHHHHHHHTTT--HHHHHHHHHHHHSTT--HHHHHHHH---HHHHHHHHHHHHHTTS----PPP-

pLDDT: mean 89.31, std 14.99, range [41.72, 98.0]

Foldseek 3Di:
DDDPDPDDDPPPADPVNVVVVVVVVVVCVCVVC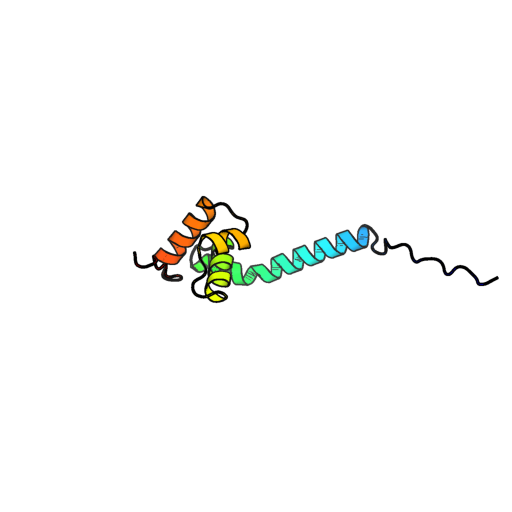VVVQVVQVVLVHDPLLVLVLVVCVVDPPDDPVVSCVVVVDDPVVNVVSVVSCVVVVSDDDDDPDD

Sequence (98 aa):
MPQAKTRANPLFLRDEDLRQALELLFYAYRDFTAEPDAILAKYGFGRAHHRVIYFVGRNRGITVSALLGILKITKQSLSRVLGQLLDEGFIEQKTDPQ

Radius of gyration: 21.92 Å; chains: 1; bounding box: 65×43×49 Å